Protein AF-A0A257LEI1-F1 (afdb_monomer_lite)

pLDDT: mean 79.61, std 16.7, range [40.19, 95.19]

Radius of gyration: 19.39 Å; chains: 1; bounding box: 35×62×51 Å

Secondary structure (DSSP, 8-state):
-EEE--SHHHHHHHHHHHHTT----EEE-TTSPTTS---HHHHTT-SEEEE-GGG-TT-HHHHHHHHTT-EEEEHHHHHHHHHH-TT------------------

Structure (mmCIF, N/CA/C/O backbone):
data_AF-A0A257LEI1-F1
#
_entry.id   AF-A0A257LEI1-F1
#
loop_
_atom_site.group_PDB
_atom_site.id
_atom_site.type_symbol
_atom_site.label_atom_id
_atom_site.label_alt_id
_atom_site.label_comp_id
_atom_site.label_asym_id
_atom_site.label_entity_id
_atom_site.label_seq_id
_atom_site.pdbx_PDB_ins_code
_atom_site.Cartn_x
_atom_site.Cartn_y
_atom_site.Cartn_z
_atom_site.occupancy
_atom_site.B_iso_or_equiv
_atom_site.auth_seq_id
_atom_site.auth_comp_id
_atom_site.auth_asym_id
_atom_site.auth_atom_id
_atom_site.pdbx_PDB_model_num
ATOM 1 N N . MET A 1 1 ? 1.907 -1.284 6.859 1.00 88.81 1 MET A N 1
ATOM 2 C CA . MET A 1 1 ? 1.094 -1.090 5.633 1.00 88.81 1 MET A CA 1
ATOM 3 C C . MET A 1 1 ? 1.975 -0.434 4.585 1.00 88.81 1 MET A C 1
ATOM 5 O O . MET A 1 1 ? 2.714 0.478 4.945 1.00 88.81 1 MET A O 1
ATOM 9 N N . ALA A 1 2 ? 1.900 -0.864 3.325 1.00 92.62 2 ALA A N 1
ATOM 10 C CA . ALA A 1 2 ? 2.661 -0.262 2.231 1.00 92.62 2 ALA A CA 1
ATOM 11 C C . ALA A 1 2 ? 1.788 0.651 1.361 1.00 92.62 2 ALA A C 1
ATOM 13 O O . ALA A 1 2 ? 0.625 0.348 1.105 1.00 92.62 2 ALA A O 1
ATOM 14 N N . ILE A 1 3 ? 2.376 1.741 0.874 1.00 92.31 3 ILE A N 1
ATOM 15 C CA . ILE A 1 3 ? 1.790 2.645 -0.119 1.00 92.31 3 ILE A CA 1
ATOM 16 C C . ILE A 1 3 ? 2.720 2.664 -1.329 1.00 92.31 3 ILE A C 1
ATOM 18 O O . ILE A 1 3 ? 3.897 2.996 -1.181 1.00 92.31 3 ILE A O 1
ATOM 22 N N . LEU A 1 4 ? 2.218 2.316 -2.512 1.00 91.25 4 LEU A N 1
ATOM 23 C CA . LEU A 1 4 ? 2.993 2.321 -3.753 1.00 91.25 4 LEU A CA 1
ATOM 24 C C . LEU A 1 4 ? 2.716 3.608 -4.549 1.00 91.25 4 LEU A C 1
ATOM 26 O O . LEU A 1 4 ? 1.612 3.841 -5.038 1.00 91.25 4 LEU A O 1
ATOM 30 N N . GLY A 1 5 ? 3.753 4.435 -4.674 1.00 87.94 5 GLY A N 1
ATOM 31 C CA . GLY A 1 5 ? 3.778 5.757 -5.296 1.00 87.94 5 GLY A CA 1
ATOM 32 C C . GLY A 1 5 ? 3.791 6.886 -4.260 1.00 87.94 5 GLY A C 1
ATOM 33 O O . GLY A 1 5 ? 2.876 6.997 -3.452 1.00 87.94 5 GLY A O 1
ATOM 34 N N . ALA A 1 6 ? 4.783 7.784 -4.304 1.00 81.69 6 ALA A N 1
ATOM 35 C CA . ALA A 1 6 ? 4.876 8.950 -3.412 1.00 81.69 6 ALA A CA 1
ATOM 36 C C . ALA A 1 6 ? 4.279 10.238 -4.020 1.00 81.69 6 ALA A C 1
ATOM 38 O O . ALA A 1 6 ? 4.526 11.339 -3.520 1.00 81.69 6 ALA A O 1
ATOM 39 N N . GLY A 1 7 ? 3.517 10.108 -5.112 1.00 81.88 7 GLY A N 1
ATOM 40 C CA . GLY A 1 7 ? 2.837 11.205 -5.801 1.00 81.88 7 GLY A CA 1
ATOM 41 C C . GLY A 1 7 ? 1.654 11.791 -5.018 1.00 81.88 7 GLY A C 1
ATOM 42 O O . GLY A 1 7 ? 1.561 11.689 -3.795 1.00 81.88 7 GLY A O 1
ATOM 43 N N . VAL A 1 8 ? 0.723 12.442 -5.723 1.00 81.62 8 VAL A N 1
ATOM 44 C CA . VAL A 1 8 ? -0.482 13.041 -5.111 1.00 81.62 8 VAL A CA 1
ATOM 45 C C . VAL A 1 8 ? -1.308 11.986 -4.367 1.00 81.62 8 VAL A C 1
ATOM 47 O O . VAL A 1 8 ? -1.627 12.179 -3.197 1.00 81.62 8 VAL A O 1
ATOM 50 N N . VAL A 1 9 ? -1.549 10.847 -5.017 1.00 80.38 9 VAL A N 1
ATOM 51 C CA . VAL A 1 9 ? -2.340 9.724 -4.495 1.00 80.38 9 VAL A CA 1
ATOM 52 C C . VAL A 1 9 ? -1.740 9.169 -3.198 1.00 80.38 9 VAL A C 1
ATOM 54 O O . VAL A 1 9 ? -2.399 9.143 -2.162 1.00 80.38 9 VAL A O 1
ATOM 57 N N . GLY A 1 10 ? -0.449 8.822 -3.196 1.00 83.44 10 GLY A N 1
ATOM 58 C CA . GLY A 1 10 ? 0.198 8.279 -1.998 1.00 83.44 10 GLY A CA 1
ATOM 59 C C . GLY A 1 10 ? 0.254 9.256 -0.823 1.00 8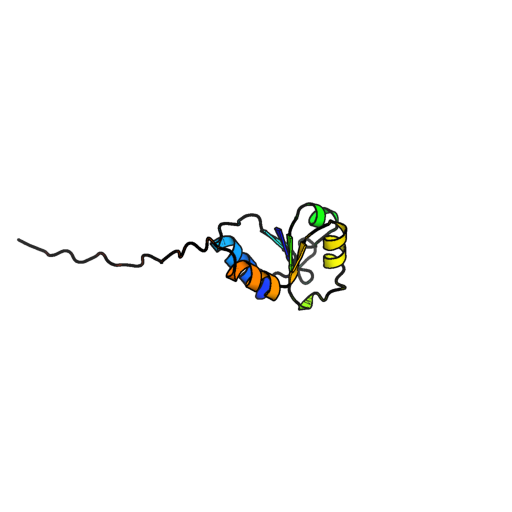3.44 10 GLY A C 1
ATOM 60 O O . GLY A 1 10 ? 0.122 8.843 0.330 1.00 83.44 10 GLY A O 1
ATOM 61 N N . ARG A 1 11 ? 0.392 10.563 -1.091 1.00 84.56 11 ARG A N 1
ATOM 62 C CA . ARG A 1 11 ? 0.302 11.593 -0.043 1.00 84.56 11 ARG A CA 1
ATOM 63 C C . ARG A 1 11 ? -1.106 11.700 0.537 1.00 84.56 11 ARG A C 1
ATOM 65 O O . ARG A 1 11 ? -1.229 11.856 1.750 1.00 84.56 11 ARG A O 1
ATOM 72 N N . ALA A 1 12 ? -2.142 11.595 -0.295 1.00 86.06 12 ALA A N 1
ATOM 73 C CA . ALA A 1 12 ? -3.530 11.611 0.160 1.00 86.06 12 ALA A CA 1
ATOM 74 C C . ALA A 1 12 ? -3.834 10.408 1.067 1.00 86.06 12 ALA A C 1
ATOM 76 O O . ALA A 1 12 ? -4.293 10.604 2.193 1.00 86.06 12 ALA A O 1
ATOM 77 N N . VAL A 1 13 ? -3.475 9.195 0.633 1.00 87.56 13 VAL A N 1
ATOM 78 C CA . VAL A 1 13 ? -3.629 7.958 1.420 1.00 87.56 13 VAL A CA 1
ATOM 79 C C . VAL A 1 13 ? -2.885 8.063 2.752 1.00 87.56 13 VAL A C 1
ATOM 81 O O . VAL A 1 13 ? -3.467 7.837 3.812 1.00 87.56 13 VAL A O 1
ATOM 84 N N . ARG A 1 14 ? -1.617 8.496 2.740 1.00 87.44 14 ARG A N 1
ATOM 85 C CA . ARG A 1 14 ? -0.845 8.690 3.977 1.00 87.44 14 ARG A CA 1
ATOM 86 C C . ARG A 1 14 ? -1.490 9.723 4.906 1.00 87.44 14 ARG A C 1
ATOM 88 O O . ARG A 1 14 ? -1.552 9.501 6.110 1.00 87.44 14 ARG A O 1
ATOM 95 N N . GLY A 1 15 ? -1.991 10.832 4.364 1.00 86.38 15 GLY A N 1
ATOM 96 C CA . GLY A 1 15 ? -2.684 11.856 5.147 1.00 86.38 15 GLY A CA 1
ATOM 97 C C . GLY A 1 15 ? -3.975 11.343 5.788 1.00 86.38 15 GLY A C 1
ATOM 98 O O . GLY A 1 15 ? -4.273 11.688 6.931 1.00 86.38 15 GLY A O 1
ATOM 99 N N . GLN A 1 16 ? -4.730 10.490 5.092 1.00 85.19 16 GLN A N 1
ATOM 100 C CA . GLN A 1 16 ? -5.907 9.832 5.661 1.00 85.19 16 GLN A CA 1
ATOM 101 C C . GLN A 1 16 ? -5.524 8.886 6.804 1.00 85.19 16 GLN A C 1
ATOM 103 O O . GLN A 1 16 ? -6.144 8.949 7.861 1.00 85.19 16 GLN A O 1
ATOM 108 N N . LEU A 1 17 ? -4.478 8.072 6.633 1.00 85.88 17 LEU A N 1
ATOM 109 C CA . LEU A 1 17 ? -3.989 7.152 7.667 1.00 85.88 17 LEU A CA 1
ATOM 110 C C . LEU A 1 17 ? -3.543 7.877 8.934 1.00 85.88 17 LEU A C 1
ATOM 112 O O . LEU A 1 17 ? -3.961 7.501 10.023 1.00 85.88 17 LEU A O 1
ATOM 116 N N . VAL A 1 18 ? -2.774 8.960 8.795 1.00 86.12 18 VAL A N 1
ATOM 117 C CA . VAL A 1 18 ? -2.348 9.786 9.937 1.00 86.12 18 VAL A CA 1
ATOM 118 C C . VAL A 1 18 ? -3.562 10.333 10.691 1.00 86.12 18 VAL A C 1
ATOM 120 O O . VAL A 1 18 ? -3.611 10.287 11.915 1.00 86.12 18 VAL A O 1
ATOM 123 N N . ARG A 1 19 ? -4.599 10.791 9.978 1.00 83.00 19 ARG A N 1
ATOM 124 C CA . ARG A 1 19 ? -5.848 11.260 10.608 1.00 83.00 19 ARG A CA 1
ATOM 125 C C . ARG A 1 19 ? -6.631 10.155 11.317 1.00 83.00 19 ARG A C 1
ATOM 127 O O . ARG A 1 19 ? -7.446 10.468 12.178 1.00 83.00 19 ARG A O 1
ATOM 134 N N . LEU A 1 20 ? -6.415 8.900 10.935 1.00 82.06 20 LEU A N 1
ATOM 135 C CA . LEU A 1 20 ? -6.988 7.719 11.579 1.00 82.06 20 LEU A CA 1
ATOM 136 C C . LEU A 1 20 ? -6.098 7.178 12.713 1.00 82.06 20 LEU A C 1
ATOM 138 O O . LEU A 1 20 ? -6.442 6.160 13.303 1.00 82.06 20 LEU A O 1
ATOM 142 N N . GLY A 1 21 ? -4.972 7.835 13.019 1.00 83.25 21 GLY A N 1
ATOM 143 C CA . GLY A 1 21 ? -4.013 7.378 14.029 1.00 83.25 21 GLY A CA 1
ATOM 144 C C . GLY A 1 21 ? -3.173 6.177 13.584 1.00 83.25 21 GLY A C 1
ATOM 145 O O . GLY A 1 21 ? -2.651 5.443 14.417 1.00 83.25 21 GLY A O 1
ATOM 146 N N . VAL A 1 22 ? -3.066 5.933 12.274 1.00 82.00 22 VAL A N 1
ATOM 147 C CA . VAL A 1 22 ? -2.242 4.856 11.715 1.00 82.00 22 VAL A CA 1
ATOM 148 C C . VAL A 1 22 ? -0.880 5.417 11.311 1.00 82.00 22 VAL A C 1
ATOM 150 O O . VAL A 1 22 ? -0.700 5.925 10.203 1.00 82.00 22 VAL A O 1
ATOM 153 N N . ASP A 1 23 ? 0.101 5.271 12.199 1.00 77.50 23 ASP A N 1
ATOM 154 C CA . ASP A 1 23 ? 1.446 5.832 12.004 1.00 77.50 23 ASP A CA 1
ATOM 155 C C . ASP A 1 23 ? 2.406 4.896 11.240 1.00 77.50 23 ASP A C 1
ATOM 157 O O . ASP A 1 23 ? 3.401 5.336 10.665 1.00 77.50 23 ASP A O 1
ATOM 161 N N . TYR A 1 24 ? 2.091 3.600 11.150 1.00 77.94 24 TYR A N 1
ATOM 162 C CA . TYR A 1 24 ? 2.992 2.553 10.634 1.00 77.94 24 TYR A CA 1
ATOM 163 C C . TYR A 1 24 ? 2.883 2.304 9.113 1.00 77.94 24 TYR A C 1
ATOM 165 O O . TYR A 1 24 ? 2.937 1.160 8.637 1.00 77.94 24 TYR A O 1
ATOM 173 N N . SER A 1 25 ? 2.695 3.368 8.325 1.00 86.56 25 SER A N 1
ATOM 174 C CA . SER A 1 25 ? 2.669 3.283 6.856 1.00 86.56 25 SER A CA 1
ATOM 175 C C . SER A 1 25 ? 4.047 3.557 6.241 1.00 86.56 25 SER A C 1
ATOM 177 O O . SER A 1 25 ? 4.742 4.492 6.634 1.00 86.56 25 SER A O 1
ATOM 179 N N . VAL A 1 26 ? 4.444 2.745 5.257 1.00 90.62 26 VAL A N 1
ATOM 180 C CA . VAL A 1 26 ? 5.711 2.890 4.524 1.00 90.62 26 VAL A CA 1
ATOM 181 C C . VAL A 1 26 ? 5.409 3.178 3.060 1.00 90.62 26 VAL A C 1
ATOM 183 O O . VAL A 1 26 ? 4.636 2.458 2.431 1.00 90.62 26 VAL A O 1
ATOM 186 N N . VAL A 1 27 ? 6.010 4.235 2.516 1.00 89.94 27 VAL A N 1
ATOM 187 C CA . VAL A 1 27 ? 5.817 4.646 1.119 1.00 89.94 27 VAL A CA 1
ATOM 188 C C . VAL A 1 27 ? 6.971 4.125 0.271 1.00 89.94 27 VAL A C 1
ATOM 190 O O . VAL A 1 27 ? 8.128 4.355 0.614 1.00 89.94 27 VAL A O 1
ATOM 193 N N . TYR A 1 28 ? 6.641 3.476 -0.843 1.00 91.12 28 TYR A N 1
ATOM 194 C CA . TYR A 1 28 ? 7.559 3.001 -1.876 1.00 91.12 28 TYR A CA 1
ATOM 195 C C . TYR A 1 28 ? 7.306 3.755 -3.176 1.00 91.12 28 TYR A C 1
ATOM 197 O O . TYR A 1 28 ? 6.160 4.068 -3.473 1.00 91.12 28 TYR A O 1
ATOM 205 N N . ASP A 1 29 ? 8.330 4.067 -3.968 1.00 87.75 29 ASP A N 1
ATOM 206 C CA . ASP A 1 29 ? 8.141 4.812 -5.219 1.00 87.75 29 ASP A CA 1
ATOM 207 C C . ASP A 1 29 ? 9.121 4.348 -6.297 1.00 87.75 29 ASP A C 1
ATOM 209 O O . ASP A 1 29 ? 10.330 4.524 -6.164 1.00 87.75 29 ASP A O 1
ATOM 213 N N . ALA A 1 30 ? 8.581 3.759 -7.368 1.00 80.50 30 ALA A N 1
ATOM 214 C CA . ALA A 1 30 ? 9.357 3.195 -8.469 1.00 80.50 30 ALA A CA 1
ATOM 215 C C . ALA A 1 30 ? 10.059 4.264 -9.324 1.00 80.50 30 ALA A C 1
ATOM 217 O O . ALA A 1 30 ? 10.998 3.942 -10.047 1.00 80.50 30 ALA A O 1
ATOM 218 N N . LYS A 1 31 ? 9.613 5.528 -9.251 1.00 78.56 31 LYS A N 1
ATOM 219 C CA . 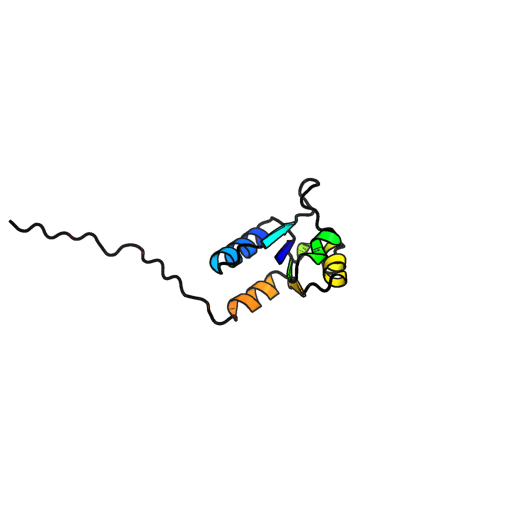LYS A 1 31 ? 10.191 6.661 -9.990 1.00 78.56 31 LYS A CA 1
ATOM 220 C C . LYS A 1 31 ? 11.258 7.410 -9.187 1.00 78.56 31 LYS A C 1
ATOM 222 O O . LYS A 1 31 ? 11.904 8.302 -9.731 1.00 78.56 31 LYS A O 1
ATOM 227 N N . LYS A 1 32 ? 11.434 7.098 -7.897 1.00 72.31 32 LYS A N 1
ATOM 228 C CA . LYS A 1 32 ? 12.463 7.717 -7.047 1.00 72.31 32 LYS A CA 1
ATOM 229 C C . LYS A 1 32 ? 13.735 6.874 -6.988 1.00 72.31 32 LYS A C 1
ATOM 231 O O . LYS A 1 32 ? 13.748 5.707 -7.361 1.00 72.31 32 LYS A O 1
ATOM 236 N N . ALA A 1 33 ? 14.808 7.521 -6.528 1.00 57.75 33 ALA A N 1
ATOM 237 C CA . ALA A 1 33 ? 16.151 6.963 -6.410 1.00 57.75 33 ALA A CA 1
ATOM 238 C C . ALA A 1 33 ? 16.181 5.564 -5.746 1.00 57.75 33 ALA A C 1
ATOM 240 O O . ALA A 1 33 ? 15.336 5.270 -4.890 1.00 57.75 33 ALA A O 1
ATOM 241 N N . PRO A 1 34 ? 17.171 4.718 -6.094 1.00 52.22 34 PRO A N 1
ATOM 242 C CA . PRO A 1 34 ? 17.357 3.400 -5.491 1.00 52.22 34 PRO A CA 1
ATOM 243 C C . PRO A 1 34 ? 17.460 3.522 -3.964 1.00 52.22 34 PRO A C 1
ATOM 245 O O . PRO A 1 34 ? 18.346 4.190 -3.440 1.00 52.22 34 PRO A O 1
ATOM 248 N N . GLY A 1 35 ? 16.508 2.914 -3.253 1.00 57.19 35 GLY A N 1
ATOM 249 C CA . GLY A 1 35 ? 16.378 3.025 -1.793 1.00 57.19 35 GLY A CA 1
ATOM 250 C C . GLY A 1 35 ? 14.930 3.027 -1.303 1.00 57.19 35 GLY A C 1
ATOM 251 O O . GLY A 1 35 ? 14.671 2.664 -0.160 1.00 57.19 35 GLY A O 1
ATOM 252 N N . ILE A 1 36 ? 13.976 3.348 -2.183 1.00 74.94 36 ILE A N 1
ATOM 253 C CA . ILE A 1 36 ? 12.533 3.295 -1.892 1.00 74.94 36 ILE A CA 1
ATOM 254 C C . ILE A 1 36 ? 11.830 2.225 -2.752 1.00 74.94 36 ILE A C 1
ATOM 256 O O . ILE A 1 36 ? 10.700 2.395 -3.213 1.00 74.94 36 ILE A O 1
ATOM 260 N N . THR A 1 37 ? 12.532 1.115 -2.990 1.00 87.50 37 THR A N 1
ATOM 261 C CA . THR A 1 37 ? 12.081 -0.004 -3.827 1.00 87.50 37 THR A CA 1
ATOM 262 C C . THR A 1 37 ? 11.265 -0.998 -3.010 1.00 87.50 37 THR A C 1
ATOM 264 O O . THR A 1 37 ? 11.683 -1.420 -1.931 1.00 87.50 37 THR A O 1
ATOM 267 N N . PHE A 1 38 ? 10.125 -1.428 -3.544 1.00 91.56 38 PHE A N 1
ATOM 268 C CA . PHE A 1 38 ? 9.354 -2.516 -2.955 1.00 91.56 38 PHE A CA 1
ATOM 269 C C . PHE A 1 38 ? 9.936 -3.872 -3.384 1.00 91.56 38 PHE A C 1
ATOM 271 O O . PHE A 1 38 ? 9.926 -4.225 -4.563 1.00 91.56 38 PHE A O 1
ATOM 278 N N . THR A 1 39 ? 10.486 -4.617 -2.426 1.00 92.81 39 THR A N 1
ATOM 279 C CA . THR A 1 39 ? 11.105 -5.938 -2.637 1.00 92.81 39 THR A CA 1
ATOM 280 C C . THR A 1 39 ? 10.247 -7.053 -2.040 1.00 92.81 39 THR A C 1
ATOM 282 O O . THR A 1 39 ? 9.349 -6.789 -1.244 1.00 92.81 39 THR A O 1
ATOM 285 N N . ALA A 1 40 ? 10.556 -8.316 -2.352 1.00 92.19 40 ALA A N 1
ATOM 286 C CA . ALA A 1 40 ? 9.888 -9.468 -1.735 1.00 92.19 40 ALA A CA 1
ATOM 287 C C . ALA A 1 40 ? 9.976 -9.435 -0.194 1.00 92.19 40 ALA A C 1
ATOM 289 O O . ALA A 1 40 ? 8.983 -9.616 0.501 1.00 92.19 40 ALA A O 1
ATOM 290 N N . ASN A 1 41 ? 11.154 -9.108 0.349 1.00 91.88 41 ASN A N 1
ATOM 291 C CA . ASN A 1 41 ? 11.353 -8.982 1.795 1.00 91.88 41 ASN A CA 1
ATOM 292 C C . ASN A 1 41 ? 10.596 -7.785 2.396 1.00 91.88 41 ASN A C 1
ATOM 294 O O . ASN A 1 41 ? 10.219 -7.816 3.565 1.00 91.88 41 ASN A O 1
ATOM 298 N N . ALA A 1 42 ? 10.383 -6.719 1.618 1.00 92.19 42 ALA A N 1
ATOM 299 C CA . ALA A 1 42 ? 9.524 -5.619 2.040 1.00 92.19 42 ALA A CA 1
ATOM 300 C C . ALA A 1 42 ? 8.058 -6.066 2.089 1.00 92.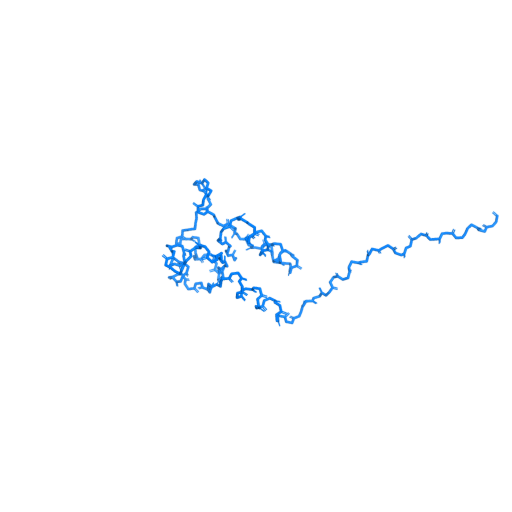19 42 ALA A C 1
ATOM 302 O O . ALA A 1 42 ? 7.388 -5.773 3.072 1.00 92.19 42 ALA A O 1
ATOM 303 N N . ALA A 1 43 ? 7.586 -6.812 1.085 1.00 93.62 43 ALA A N 1
ATOM 304 C CA . ALA A 1 43 ? 6.211 -7.304 1.013 1.00 93.62 43 ALA A CA 1
ATOM 305 C C . ALA A 1 43 ? 5.821 -8.140 2.242 1.00 93.62 43 ALA A C 1
ATOM 307 O O . ALA A 1 43 ? 4.787 -7.880 2.847 1.00 93.62 43 ALA A O 1
ATOM 308 N N . LEU A 1 44 ? 6.706 -9.032 2.702 1.00 92.62 44 LEU A N 1
ATOM 309 C CA . LEU A 1 44 ? 6.493 -9.860 3.902 1.00 92.62 44 LEU A CA 1
ATOM 310 C C . LEU A 1 44 ? 6.271 -9.063 5.202 1.00 92.62 44 LEU A C 1
ATOM 312 O O . LEU A 1 44 ? 5.822 -9.619 6.200 1.00 92.62 44 LEU A O 1
ATOM 316 N N . ARG A 1 45 ? 6.594 -7.765 5.223 1.00 92.56 45 ARG A N 1
ATOM 317 C CA . ARG A 1 45 ? 6.430 -6.891 6.399 1.00 92.56 45 ARG A CA 1
ATOM 318 C C . ARG A 1 45 ? 5.088 -6.164 6.417 1.00 92.56 45 ARG A C 1
ATOM 320 O O . ARG A 1 45 ? 4.841 -5.374 7.328 1.00 92.56 45 ARG A O 1
ATOM 327 N N . HIS A 1 46 ? 4.235 -6.388 5.418 1.00 93.06 46 HIS A N 1
ATOM 328 C CA . HIS A 1 46 ? 2.968 -5.680 5.264 1.00 93.06 46 HIS A CA 1
ATOM 329 C C . HIS A 1 46 ? 1.811 -6.654 5.066 1.00 93.06 46 HIS A C 1
ATOM 331 O O . HIS A 1 46 ? 1.890 -7.573 4.266 1.00 93.06 46 HIS A O 1
ATOM 337 N N . ALA A 1 47 ? 0.694 -6.398 5.745 1.00 90.62 47 ALA A N 1
ATOM 338 C CA . ALA A 1 47 ? -0.561 -7.118 5.509 1.00 90.62 47 ALA A CA 1
ATOM 339 C C . ALA A 1 47 ? -1.427 -6.468 4.410 1.00 90.62 47 ALA A C 1
ATOM 341 O O . ALA A 1 47 ? -2.233 -7.136 3.770 1.00 90.62 47 ALA A O 1
ATOM 342 N N . LEU A 1 48 ? -1.254 -5.158 4.192 1.00 92.12 48 LEU A N 1
ATOM 343 C CA . LEU A 1 48 ? -2.027 -4.343 3.253 1.00 92.12 48 LEU A CA 1
ATOM 344 C C . LEU A 1 48 ? -1.091 -3.482 2.403 1.00 92.12 48 LEU A C 1
ATOM 346 O O . LEU A 1 48 ? -0.183 -2.829 2.939 1.00 92.12 48 LEU A O 1
ATOM 350 N N . VAL A 1 49 ? -1.366 -3.455 1.102 1.00 94.12 49 VAL A N 1
ATOM 351 C CA . VAL A 1 49 ? -0.727 -2.616 0.090 1.00 94.12 49 VAL A CA 1
ATOM 352 C C . VAL A 1 49 ? -1.797 -1.764 -0.588 1.00 94.12 49 VAL A C 1
ATOM 354 O O . VAL A 1 49 ? -2.77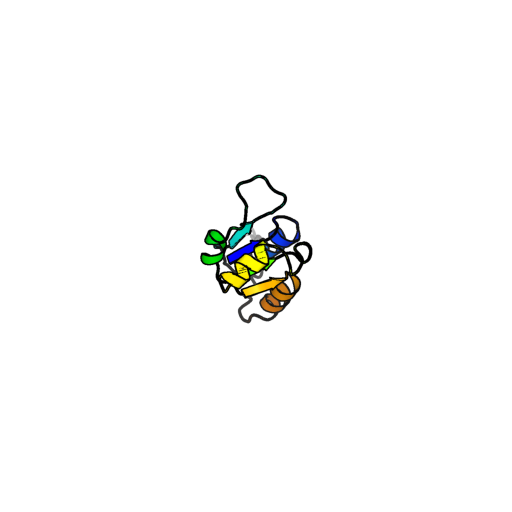7 -2.293 -1.105 1.00 94.12 49 VAL A O 1
ATOM 357 N N . VAL A 1 50 ? -1.595 -0.447 -0.602 1.00 93.31 50 VAL A N 1
ATOM 358 C CA . VAL A 1 50 ? -2.435 0.500 -1.350 1.00 93.31 50 VAL A CA 1
ATOM 359 C C . VAL A 1 50 ? -1.621 1.084 -2.494 1.00 93.31 50 VAL A C 1
ATOM 361 O O . VAL A 1 50 ? -0.482 1.503 -2.278 1.00 93.31 50 VAL A O 1
ATOM 364 N N . TYR A 1 51 ? -2.170 1.112 -3.704 1.00 92.38 51 TYR A N 1
ATOM 365 C CA . TYR A 1 51 ? -1.429 1.520 -4.899 1.00 92.38 51 TYR A CA 1
ATOM 366 C C . TYR A 1 51 ? -2.211 2.494 -5.788 1.00 92.38 51 TYR A C 1
ATOM 368 O O . TYR A 1 51 ? -3.440 2.529 -5.786 1.00 92.38 51 TYR A O 1
ATOM 376 N N . SER A 1 52 ? -1.475 3.312 -6.549 1.00 84.94 52 SER A N 1
ATOM 377 C CA . SER A 1 52 ? -2.065 4.135 -7.614 1.00 84.94 52 SER A CA 1
ATOM 378 C C . SER A 1 52 ? -2.476 3.253 -8.798 1.00 84.94 52 SER A C 1
ATOM 380 O O . SER A 1 52 ? -1.686 2.376 -9.160 1.00 84.94 52 SER A O 1
ATOM 382 N N . PRO A 1 53 ? -3.610 3.520 -9.474 1.00 82.81 53 PRO A N 1
ATOM 383 C CA . PRO A 1 53 ? -3.999 2.819 -10.702 1.00 82.81 53 PRO A CA 1
ATOM 384 C C . PRO A 1 53 ? -2.891 2.769 -11.768 1.00 82.81 53 PRO A C 1
ATOM 386 O O . PRO A 1 53 ? -2.781 1.788 -12.499 1.00 82.81 53 PRO A O 1
ATOM 389 N N . ASP A 1 54 ? -2.009 3.775 -11.796 1.00 85.31 54 ASP A N 1
ATOM 390 C CA . ASP A 1 54 ? -0.859 3.863 -12.710 1.00 85.31 54 ASP A CA 1
ATOM 391 C C . ASP A 1 54 ? 0.151 2.709 -12.588 1.00 85.31 54 ASP A C 1
ATOM 393 O O . ASP A 1 54 ? 0.978 2.529 -13.480 1.00 85.31 54 ASP A O 1
ATOM 397 N N . PHE A 1 55 ? 0.141 1.948 -11.487 1.00 83.88 55 PHE A N 1
ATOM 398 C CA . PHE A 1 55 ? 0.991 0.762 -11.366 1.00 83.88 55 PHE A CA 1
ATOM 399 C C . PHE A 1 55 ? 0.545 -0.338 -12.343 1.00 83.88 55 PHE A C 1
ATOM 401 O O . PHE A 1 55 ? 1.393 -1.076 -12.841 1.00 83.88 55 PHE A O 1
ATOM 408 N N . GLY A 1 56 ? -0.749 -0.409 -12.674 1.00 84.50 56 GLY A N 1
ATOM 409 C CA . GLY A 1 56 ? -1.337 -1.491 -13.462 1.00 84.50 56 GLY A CA 1
ATOM 410 C C . GLY A 1 56 ? -1.356 -2.834 -12.708 1.00 84.50 56 GLY A C 1
ATOM 411 O O . GLY A 1 56 ? -0.529 -3.061 -11.824 1.00 84.50 56 GLY A O 1
ATOM 412 N N . PRO A 1 57 ? -2.275 -3.757 -13.042 1.00 81.69 57 PRO A N 1
ATOM 413 C CA . PRO A 1 57 ? -2.443 -5.022 -12.313 1.00 81.69 57 PRO A CA 1
ATOM 414 C C . PRO A 1 57 ? -1.218 -5.948 -12.413 1.00 81.69 57 PRO A C 1
ATOM 416 O O . PRO A 1 57 ? -0.873 -6.635 -11.454 1.00 81.69 57 PRO A O 1
ATOM 419 N N . ASP A 1 58 ? -0.496 -5.905 -13.536 1.00 87.44 58 ASP A N 1
ATOM 420 C CA . ASP A 1 58 ? 0.699 -6.722 -13.779 1.00 87.44 58 ASP A CA 1
ATOM 421 C C . ASP A 1 58 ? 2.001 -6.064 -13.299 1.00 87.44 58 ASP A C 1
ATOM 423 O O . ASP A 1 58 ? 3.102 -6.449 -13.718 1.00 87.44 58 ASP A O 1
ATOM 427 N N . HIS A 1 59 ? 1.931 -5.068 -12.414 1.00 91.56 59 HIS A N 1
ATOM 428 C CA . HIS A 1 59 ? 3.148 -4.474 -11.879 1.00 91.56 59 HIS A CA 1
ATOM 429 C C . HIS A 1 59 ? 3.969 -5.517 -11.100 1.00 91.56 59 HIS A C 1
ATOM 431 O O . HIS A 1 59 ? 3.418 -6.214 -10.239 1.00 91.56 59 HIS A O 1
ATOM 437 N N . PRO A 1 60 ? 5.303 -5.591 -11.283 1.00 92.69 60 PRO A N 1
ATOM 438 C CA . PRO A 1 60 ? 6.150 -6.509 -10.522 1.00 92.69 60 PRO A CA 1
ATOM 439 C C . PRO A 1 60 ? 5.966 -6.394 -9.002 1.00 92.69 60 PRO A C 1
ATOM 441 O O . PRO A 1 60 ? 5.967 -7.397 -8.299 1.00 92.69 60 PRO A O 1
ATOM 444 N N . TRP A 1 61 ? 5.759 -5.178 -8.490 1.00 94.00 61 TRP A N 1
ATOM 445 C CA . TRP A 1 61 ? 5.538 -4.945 -7.056 1.00 94.00 61 TRP A CA 1
ATOM 446 C C . TRP A 1 61 ? 4.202 -5.493 -6.549 1.00 94.00 61 TRP A C 1
ATOM 448 O O . TRP A 1 61 ? 4.155 -5.990 -5.428 1.00 94.00 61 TRP A O 1
ATOM 458 N N . LEU A 1 62 ? 3.143 -5.462 -7.364 1.00 93.88 62 LEU A N 1
ATOM 459 C CA . LEU A 1 62 ? 1.863 -6.064 -6.987 1.00 93.88 62 LEU A CA 1
ATOM 460 C C . LEU A 1 62 ? 1.950 -7.586 -7.004 1.00 93.88 62 LEU A C 1
ATOM 462 O O . LEU A 1 62 ? 1.485 -8.227 -6.068 1.00 93.88 62 LEU A O 1
ATOM 466 N N . ARG A 1 63 ? 2.652 -8.177 -7.981 1.00 94.62 63 ARG A N 1
ATOM 467 C CA . ARG A 1 63 ? 2.936 -9.622 -7.961 1.00 94.62 63 ARG A CA 1
ATOM 468 C C . ARG A 1 63 ? 3.682 -10.048 -6.698 1.00 94.62 63 ARG A C 1
ATOM 470 O O . ARG A 1 63 ? 3.331 -11.061 -6.103 1.00 94.62 63 ARG A O 1
ATOM 477 N N . LEU A 1 64 ? 4.678 -9.270 -6.267 1.00 95.06 64 LEU A N 1
ATOM 478 C CA . LEU A 1 64 ? 5.397 -9.526 -5.014 1.00 95.06 64 LEU A CA 1
ATOM 479 C C . LEU A 1 64 ? 4.479 -9.428 -3.790 1.00 95.06 64 LEU A C 1
ATOM 481 O O . LEU A 1 64 ? 4.574 -10.263 -2.896 1.00 95.06 64 LEU A O 1
ATOM 485 N N . ALA A 1 65 ? 3.590 -8.434 -3.757 1.00 94.88 65 ALA A N 1
ATOM 486 C CA . ALA A 1 65 ? 2.620 -8.269 -2.681 1.00 94.88 65 ALA A CA 1
ATOM 487 C C . ALA A 1 65 ? 1.638 -9.449 -2.613 1.00 94.88 65 ALA A C 1
ATOM 489 O O . ALA A 1 65 ? 1.460 -10.041 -1.551 1.00 94.88 65 ALA A O 1
ATOM 490 N N . HIS A 1 66 ? 1.070 -9.856 -3.749 1.00 94.19 66 HIS A N 1
ATOM 491 C CA . HIS A 1 66 ? 0.191 -11.022 -3.823 1.00 94.19 66 HIS A CA 1
ATOM 492 C C . HIS A 1 66 ? 0.905 -12.315 -3.419 1.00 94.19 66 HIS A C 1
ATOM 494 O O . HIS A 1 66 ? 0.361 -13.089 -2.636 1.00 94.19 66 HIS A O 1
ATOM 500 N N . ALA A 1 67 ? 2.140 -12.528 -3.883 1.00 94.88 67 ALA A N 1
ATOM 501 C CA . ALA A 1 67 ? 2.939 -13.693 -3.502 1.00 94.88 67 ALA A CA 1
ATOM 502 C C . ALA A 1 67 ? 3.264 -13.729 -1.997 1.00 94.88 67 ALA A C 1
ATOM 504 O O . ALA A 1 67 ? 3.408 -14.806 -1.426 1.00 94.88 67 ALA A O 1
ATOM 505 N N . ALA A 1 68 ? 3.352 -12.565 -1.348 1.00 95.19 68 ALA A N 1
ATOM 506 C CA . ALA A 1 68 ? 3.521 -12.440 0.098 1.00 95.19 68 ALA A CA 1
ATOM 507 C C . ALA A 1 68 ? 2.200 -12.547 0.888 1.00 95.19 68 ALA A C 1
ATOM 509 O O . ALA A 1 68 ? 2.220 -12.455 2.114 1.00 95.19 68 ALA A O 1
ATOM 510 N N . GLY A 1 69 ? 1.058 -12.728 0.213 1.00 95.00 69 GLY A N 1
ATOM 511 C CA . GLY A 1 69 ? -0.262 -12.811 0.842 1.00 95.00 69 GLY A CA 1
ATOM 512 C C . GLY A 1 69 ? -0.845 -11.461 1.267 1.00 95.00 69 GLY A C 1
ATOM 513 O O . GLY A 1 69 ? -1.779 -11.425 2.067 1.00 95.00 69 GLY A O 1
ATOM 514 N N . CYS A 1 70 ? -0.314 -10.343 0.763 1.00 94.88 70 CYS A N 1
ATOM 515 C CA . CYS A 1 70 ? -0.854 -9.026 1.072 1.00 94.88 70 CYS A CA 1
ATOM 516 C C . CYS A 1 70 ? -2.230 -8.826 0.422 1.00 94.88 70 CYS A C 1
ATOM 518 O O . CYS A 1 70 ? -2.432 -9.132 -0.757 1.00 94.88 70 CYS A O 1
ATOM 520 N N . VAL A 1 71 ? -3.139 -8.175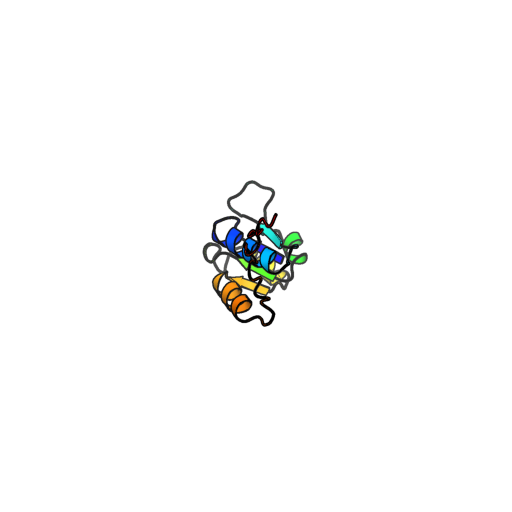 1.149 1.00 94.69 71 VAL A N 1
ATOM 521 C CA . VAL A 1 71 ? -4.317 -7.553 0.535 1.00 94.69 71 VAL A CA 1
ATOM 522 C C . VAL A 1 71 ? -3.836 -6.361 -0.289 1.00 94.69 71 VAL A C 1
ATOM 524 O O . VAL A 1 71 ? -3.111 -5.510 0.226 1.00 94.69 71 VAL A O 1
ATOM 527 N N . CYS A 1 72 ? -4.216 -6.302 -1.562 1.00 93.75 72 CYS A N 1
ATOM 528 C CA . CYS A 1 72 ? -3.857 -5.208 -2.462 1.00 93.75 72 CYS A CA 1
ATOM 529 C C . CYS A 1 72 ? -5.127 -4.456 -2.850 1.00 93.75 72 CYS A C 1
ATOM 531 O O . CYS A 1 72 ? -6.033 -5.067 -3.406 1.00 93.75 72 CYS A O 1
ATOM 533 N N . LEU A 1 73 ? -5.183 -3.157 -2.555 1.00 93.00 73 LEU A N 1
ATOM 534 C CA . LEU A 1 73 ? -6.302 -2.283 -2.911 1.00 93.00 73 LEU A CA 1
ATOM 535 C C . LEU A 1 73 ? -5.795 -1.138 -3.776 1.00 93.00 73 LEU A C 1
ATOM 537 O O . LEU A 1 73 ? -4.784 -0.510 -3.438 1.00 93.00 73 LEU A O 1
ATOM 541 N N . ASP A 1 74 ? -6.506 -0.832 -4.855 1.00 92.31 74 ASP A N 1
ATOM 542 C CA . ASP A 1 74 ? -6.282 0.453 -5.507 1.00 92.31 74 ASP A CA 1
ATOM 543 C C . ASP A 1 74 ? -6.749 1.601 -4.590 1.00 92.31 74 ASP A C 1
ATOM 545 O O . ASP A 1 74 ? -7.441 1.408 -3.580 1.00 92.31 74 ASP A O 1
ATOM 549 N N . GLU A 1 75 ? -6.334 2.826 -4.897 1.00 89.56 75 GLU A N 1
ATOM 550 C CA . GLU A 1 75 ? -6.695 3.977 -4.069 1.00 89.56 75 GLU A CA 1
ATOM 551 C C . GLU A 1 75 ? -8.214 4.217 -3.980 1.00 89.56 75 GLU A C 1
ATOM 553 O O . GLU A 1 75 ? -8.718 4.592 -2.917 1.00 89.56 75 GLU A O 1
ATOM 558 N N . SER A 1 76 ? -8.968 3.950 -5.044 1.00 89.00 76 SER A N 1
ATOM 559 C CA . SER A 1 76 ? -10.420 4.128 -5.050 1.00 89.00 76 SER A CA 1
ATOM 560 C C . SER A 1 76 ? -11.122 3.094 -4.169 1.00 89.00 76 SER A C 1
ATOM 562 O O . SER A 1 76 ? -12.036 3.438 -3.415 1.00 89.00 76 SER A O 1
ATOM 564 N N . GLU A 1 77 ? -10.685 1.838 -4.203 1.00 91.06 77 GLU A N 1
ATOM 565 C CA . GLU A 1 77 ? -11.132 0.780 -3.296 1.00 91.06 77 GLU A CA 1
ATOM 566 C C . GLU A 1 77 ? -10.809 1.108 -1.840 1.00 91.06 77 GLU A C 1
ATOM 568 O O . GLU A 1 77 ? -11.690 1.016 -0.980 1.00 91.06 77 GLU A O 1
ATOM 573 N N . PHE A 1 78 ? -9.583 1.561 -1.567 1.00 90.12 78 PHE A N 1
ATOM 574 C CA . PHE A 1 78 ? -9.173 1.980 -0.231 1.00 90.12 78 PHE A CA 1
ATOM 575 C C . PHE A 1 78 ? -10.042 3.133 0.291 1.00 90.12 78 PHE A C 1
ATOM 577 O O . PHE A 1 78 ? -10.551 3.071 1.412 1.00 90.12 78 PHE A O 1
ATOM 584 N N . ASN A 1 79 ? -10.285 4.155 -0.533 1.00 88.75 79 ASN A N 1
ATOM 585 C CA . ASN A 1 79 ? -11.147 5.282 -0.183 1.00 88.75 79 ASN A CA 1
ATOM 586 C C . ASN A 1 79 ? -12.580 4.840 0.141 1.00 88.75 79 ASN A C 1
ATOM 588 O O . ASN A 1 79 ? -13.161 5.318 1.118 1.00 88.75 79 ASN A O 1
ATOM 592 N N . ARG A 1 80 ? -13.150 3.922 -0.653 1.00 89.81 80 ARG A N 1
ATOM 593 C CA . ARG A 1 80 ? -14.482 3.355 -0.390 1.00 89.81 80 ARG A CA 1
ATOM 594 C C . ARG A 1 80 ? -14.514 2.624 0.947 1.00 89.81 80 ARG A C 1
ATOM 596 O O . ARG A 1 80 ? -15.405 2.889 1.750 1.00 89.81 80 ARG A O 1
ATOM 603 N N . LEU A 1 81 ? -13.521 1.773 1.209 1.00 87.00 81 LEU A N 1
ATOM 604 C CA . LEU A 1 81 ? -13.426 1.024 2.459 1.00 87.00 81 LEU A CA 1
ATOM 605 C C . LEU A 1 81 ? -13.381 1.977 3.662 1.00 87.00 81 LEU A C 1
ATOM 607 O O . LEU A 1 81 ? -14.244 1.904 4.535 1.00 87.00 81 LEU A O 1
ATOM 611 N N . ILE A 1 82 ? -12.457 2.941 3.652 1.00 83.44 82 ILE A N 1
ATOM 612 C CA . ILE A 1 82 ? -12.285 3.918 4.737 1.00 83.44 82 ILE A CA 1
ATOM 613 C C . ILE A 1 82 ? -13.520 4.806 4.940 1.00 83.44 82 ILE A C 1
ATOM 615 O O . ILE A 1 82 ? -13.828 5.172 6.075 1.00 83.44 82 ILE A O 1
ATOM 619 N N . ALA A 1 83 ? -14.245 5.160 3.876 1.00 82.81 83 ALA A N 1
ATOM 620 C CA . ALA A 1 83 ? -15.473 5.944 3.994 1.00 82.81 83 ALA A CA 1
ATOM 621 C C . ALA A 1 83 ? -16.593 5.185 4.727 1.00 82.81 83 ALA A C 1
ATOM 623 O O . ALA A 1 83 ? -17.421 5.815 5.386 1.00 82.81 83 ALA A O 1
ATOM 624 N N . THR A 1 84 ? -16.604 3.854 4.621 1.00 81.31 84 THR A N 1
ATOM 625 C CA . THR A 1 84 ? -17.616 2.981 5.237 1.00 81.31 84 THR A CA 1
ATOM 626 C C . THR A 1 84 ? -17.237 2.459 6.622 1.00 81.31 84 THR A C 1
ATOM 628 O O . THR A 1 84 ? -18.113 1.960 7.325 1.00 81.31 84 THR A O 1
ATOM 631 N N . THR A 1 85 ? -15.977 2.597 7.050 1.00 71.75 85 THR A N 1
ATOM 632 C CA . THR A 1 85 ? -15.510 2.119 8.360 1.00 71.75 85 THR A CA 1
ATOM 633 C C . THR A 1 85 ? -16.169 2.902 9.512 1.00 71.75 85 THR A C 1
ATOM 635 O O . THR A 1 85 ? -15.915 4.105 9.666 1.00 71.75 85 THR A O 1
ATOM 638 N N . PRO A 1 86 ? -16.992 2.256 10.365 1.00 59.41 86 PRO A N 1
ATOM 639 C CA . PRO A 1 86 ? -17.560 2.883 11.556 1.00 59.41 86 PRO A CA 1
ATOM 640 C C . PRO A 1 86 ? -16.446 3.220 12.556 1.00 59.41 86 PRO A C 1
ATOM 642 O O . PRO A 1 86 ? -15.532 2.427 12.754 1.00 59.41 86 PRO A O 1
ATOM 645 N N . GLY A 1 87 ? -16.512 4.392 13.194 1.00 60.12 87 GLY A N 1
ATOM 646 C CA . GLY A 1 87 ? -15.445 4.880 14.086 1.00 60.12 87 GLY A CA 1
ATOM 647 C C . GLY A 1 87 ? -14.718 6.126 13.583 1.00 60.12 87 GLY A C 1
ATOM 648 O O . GLY A 1 87 ? -13.729 6.543 14.181 1.00 60.12 87 GLY A O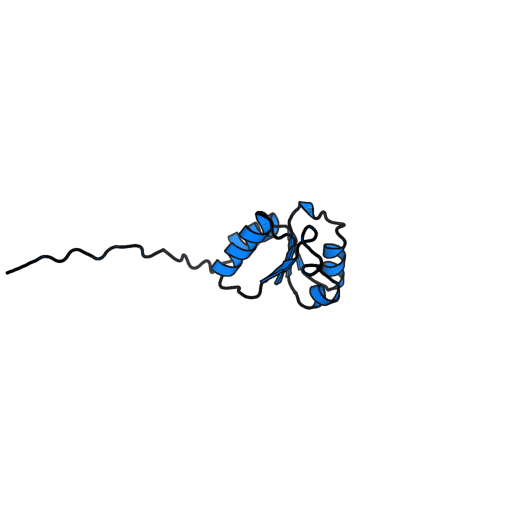 1
ATOM 649 N N . ARG A 1 88 ? -15.227 6.776 12.525 1.00 57.38 88 ARG A N 1
ATOM 650 C CA . ARG A 1 88 ? -14.824 8.132 12.136 1.00 57.38 88 ARG A CA 1
ATOM 651 C C . ARG A 1 88 ? -15.202 9.101 13.259 1.00 57.38 88 ARG A C 1
ATOM 653 O O . ARG A 1 88 ? -16.241 9.757 13.201 1.00 57.38 88 ARG A O 1
ATOM 660 N N . ALA A 1 89 ? -14.370 9.186 14.295 1.00 47.12 89 ALA A N 1
ATOM 661 C CA . ALA A 1 89 ? -14.442 10.263 15.259 1.00 47.12 89 ALA A CA 1
ATOM 662 C C . ALA A 1 89 ? -14.363 11.556 14.445 1.00 47.12 89 ALA A C 1
ATOM 664 O O . ALA A 1 89 ? -13.349 11.873 13.817 1.00 47.12 89 ALA A O 1
ATOM 665 N N . ARG A 1 90 ? -15.487 12.272 14.368 1.00 51.41 90 ARG A N 1
ATOM 666 C CA . ARG A 1 90 ? -15.512 13.648 13.891 1.00 51.41 90 ARG A CA 1
ATOM 667 C C . ARG A 1 90 ? -14.620 14.401 14.869 1.00 51.41 90 ARG A C 1
ATOM 669 O O . ARG A 1 90 ? -15.084 14.821 15.922 1.00 51.41 90 ARG A O 1
ATOM 676 N N . VAL A 1 91 ? -13.344 14.571 14.537 1.00 47.62 91 VAL A N 1
ATOM 677 C CA . VAL A 1 91 ? -12.537 15.620 15.153 1.00 47.62 91 VAL A CA 1
ATOM 678 C C . VAL A 1 91 ? -13.164 16.919 14.658 1.00 47.62 91 VAL A C 1
ATOM 680 O O . VAL A 1 91 ? -12.805 17.445 13.605 1.00 47.62 91 VAL A O 1
ATOM 683 N N . ARG A 1 92 ? -14.209 17.386 15.357 1.00 40.19 92 ARG A N 1
ATOM 684 C CA . ARG A 1 92 ? -14.644 18.774 15.251 1.00 40.19 92 ARG A CA 1
ATOM 685 C C . ARG A 1 92 ? -13.436 19.565 15.724 1.00 40.19 92 ARG A C 1
ATOM 687 O O . ARG A 1 92 ? -13.025 19.439 16.872 1.00 40.19 92 ARG A O 1
ATOM 694 N N . SER A 1 93 ? -12.826 20.311 14.812 1.00 44.19 93 SER A N 1
ATOM 695 C CA . SER A 1 93 ? -11.889 21.354 15.195 1.00 44.19 93 SER A CA 1
ATOM 696 C C . SER A 1 93 ? -12.641 22.282 16.146 1.00 44.19 93 SER A C 1
ATOM 698 O O . SER A 1 93 ? -13.576 22.961 15.731 1.00 44.19 93 SER A O 1
ATOM 700 N N . ALA A 1 94 ? -12.279 22.261 17.427 1.00 44.88 94 ALA A N 1
ATOM 701 C CA . ALA A 1 94 ? -12.600 23.344 18.335 1.00 44.88 94 ALA A CA 1
ATOM 702 C C . ALA A 1 94 ? -11.682 24.505 17.942 1.00 44.88 94 ALA A C 1
ATOM 704 O O . ALA A 1 94 ? -10.558 24.621 18.426 1.00 44.88 94 ALA A O 1
ATOM 705 N N . ARG A 1 95 ? -12.109 25.301 16.961 1.00 44.41 95 ARG A N 1
ATOM 706 C CA . ARG A 1 95 ? -11.533 26.618 16.716 1.00 44.41 95 ARG A CA 1
ATOM 707 C C . ARG A 1 95 ? -12.497 27.665 17.260 1.00 44.41 95 ARG A C 1
ATOM 709 O O . ARG A 1 95 ? -13.488 27.972 16.616 1.00 44.41 95 ARG A O 1
ATOM 716 N N . SER A 1 96 ? -12.103 28.175 18.426 1.00 49.19 96 SER A N 1
ATOM 717 C CA . SER A 1 96 ? -12.135 29.595 18.786 1.00 49.19 96 SER A CA 1
ATOM 718 C C . SER A 1 96 ? -13.464 30.233 19.191 1.00 49.19 96 SER A C 1
ATOM 720 O O . SER A 1 96 ? -13.835 31.239 18.604 1.00 49.19 96 SER A O 1
ATOM 722 N N . ASP A 1 97 ? -14.060 29.775 20.292 1.00 49.31 97 ASP A N 1
ATOM 723 C CA . ASP A 1 97 ? -15.035 30.581 21.042 1.00 49.31 97 ASP A CA 1
ATOM 724 C C . ASP A 1 97 ? -14.529 30.769 22.480 1.00 49.31 97 ASP A C 1
ATOM 726 O O . ASP A 1 97 ? -14.931 30.039 23.379 1.00 49.31 97 ASP A O 1
ATOM 730 N N . LEU A 1 98 ? -13.569 31.676 22.690 1.00 47.06 98 LEU A N 1
ATOM 731 C CA . LEU A 1 98 ? -13.260 32.269 24.002 1.00 47.06 98 LEU A CA 1
ATOM 732 C C . LEU A 1 98 ? -12.193 33.353 23.822 1.00 47.06 98 LEU A C 1
ATOM 734 O O . LEU A 1 98 ? -11.014 33.035 23.908 1.00 47.06 98 LEU A O 1
ATOM 738 N N . ILE A 1 99 ? -12.608 34.598 23.556 1.00 48.62 99 ILE A N 1
ATOM 739 C CA . ILE A 1 99 ? -12.148 35.799 24.282 1.00 48.62 99 ILE A CA 1
ATOM 740 C C . ILE A 1 99 ? -13.262 36.859 24.171 1.00 48.62 99 ILE A C 1
ATOM 742 O O . ILE A 1 99 ? -13.264 37.672 23.255 1.00 48.62 99 ILE A O 1
ATOM 746 N N . GLU A 1 100 ? -14.188 36.881 25.127 1.00 40.88 100 GLU A N 1
ATOM 747 C CA . GLU A 1 100 ? -14.809 38.132 25.575 1.00 40.88 100 GLU A CA 1
ATOM 748 C C . GLU A 1 100 ? -14.565 38.217 27.083 1.00 40.88 100 GLU A C 1
ATOM 750 O O . GLU A 1 100 ? -15.103 37.431 27.860 1.00 40.88 100 GLU A O 1
ATOM 755 N N . PHE A 1 101 ? -13.691 39.137 27.491 1.00 47.56 101 PHE A N 1
ATOM 756 C CA . PHE A 1 101 ? -13.592 39.579 28.878 1.00 47.56 101 PHE A CA 1
ATOM 757 C C . PHE A 1 101 ? -14.470 40.827 29.022 1.00 47.56 101 PHE A C 1
ATOM 759 O O . PHE A 1 101 ? -14.159 41.836 28.387 1.00 47.56 101 PHE A O 1
ATOM 766 N N . PRO A 1 102 ? -15.539 40.818 29.837 1.00 47.66 102 PRO A N 1
ATOM 767 C CA . PRO A 1 102 ? -16.179 42.056 30.243 1.00 47.66 102 PRO A CA 1
ATOM 768 C C . PRO A 1 102 ? -15.322 42.722 31.325 1.00 47.66 102 PRO A C 1
ATOM 770 O O . PRO A 1 102 ? -15.196 42.213 32.439 1.00 47.66 102 PRO A O 1
ATOM 773 N N . SER A 1 103 ? -14.726 43.867 30.997 1.00 48.50 103 SER A N 1
ATOM 774 C CA . SER A 1 103 ? -14.127 44.764 31.984 1.00 48.50 103 SER A CA 1
ATOM 775 C C . SER A 1 103 ? -15.247 45.392 32.815 1.00 48.50 103 SER A C 1
ATOM 777 O O . SER A 1 103 ? -16.015 46.209 32.310 1.00 48.50 103 SER A O 1
ATOM 779 N N . ALA A 1 104 ? -15.347 44.994 34.080 1.00 53.59 104 ALA A N 1
ATOM 780 C CA . ALA A 1 104 ? -16.083 45.714 35.109 1.00 53.59 104 ALA A CA 1
ATOM 781 C C . ALA A 1 104 ? -15.083 46.282 36.125 1.00 53.59 104 ALA A C 1
ATOM 783 O O . ALA A 1 104 ? -14.092 45.615 36.433 1.00 53.59 104 ALA A O 1
ATOM 784 N N . PHE A 1 105 ? -15.445 47.458 36.648 1.00 51.44 105 PHE A N 1
ATOM 785 C CA . PHE A 1 105 ? -14.752 48.375 37.568 1.00 51.44 105 PHE A CA 1
ATOM 786 C C . PHE A 1 105 ? -13.931 49.487 36.913 1.00 51.44 105 PHE A C 1
ATOM 788 O O . PHE A 1 105 ? -12.880 49.206 36.300 1.00 51.44 105 PHE A O 1
#

Sequence (105 aa):
MAILGAGVVGRAVRGQLVRLGVDYSVVYDAKKAPGITFTANAALRHALVVYSPDFGPDHPWLRLAHAAGCVCLDESEFNRLIATTPGRARVRSARSDLIEFPSAF

Foldseek 3Di:
DEEEAPPPLSVVVCVVCVLVVNPPYQYAYPPDDPPRHQDLVNLLVAQEYEYACVCPCPRPNNVSNVVSNHHYYYSVRVVVVSVPDPPPPPPPPPPDDDDDDDDDD